Protein AF-A0A0H4C4Z4-F1 (afdb_monomer_lite)

Secondary structure (DSSP, 8-state):
---EEEEETTEEEEEPPTTTTTT-S--------------TT-EEEEEESSSSSEEEEESS-SS--EETTEE-S---PBPTTS-BHHHHHHTTPPPSSHHHHHHHHHHHHHHHHHTTSS-HHHHHHHHHHHHHS----

Radius of gyration: 18.74 Å; chains: 1; bounding box: 52×28×43 Å

Foldseek 3Di:
DQWDWDDDPPDTDIDDPPCPCPPPPDDDDDDDDDDPDPDAFPWDDWDDDDDPGIDTDGPHHQAAQADQNFHLNAGFFADPVRQTLNNQLCVPDDDPDLVSSLVSLLVSLVVCVVVVRAPPVSSVSNSVNSVVHDDDD

pLDDT: mean 86.8, std 9.69, range [55.19, 98.44]

Structure (mmCIF, N/CA/C/O backbone):
data_AF-A0A0H4C4Z4-F1
#
_entry.id   AF-A0A0H4C4Z4-F1
#
loop_
_atom_site.group_PDB
_atom_site.id
_atom_site.type_symbol
_atom_site.label_atom_id
_atom_site.label_alt_id
_atom_site.label_comp_id
_atom_site.label_asym_id
_atom_site.label_entity_id
_atom_site.label_seq_id
_atom_site.pdbx_PDB_ins_code
_atom_site.Cartn_x
_atom_site.Cartn_y
_atom_site.Cartn_z
_atom_site.occupancy
_atom_site.B_iso_or_equiv
_atom_site.auth_seq_id
_atom_site.auth_comp_id
_atom_site.auth_asym_id
_atom_site.auth_atom_id
_atom_site.pdbx_PDB_model_num
ATOM 1 N N . MET A 1 1 ? 34.666 -3.528 -13.581 1.00 55.19 1 MET A N 1
ATOM 2 C CA . MET A 1 1 ? 34.720 -3.825 -12.131 1.00 55.19 1 MET A CA 1
ATOM 3 C C . MET A 1 1 ? 33.514 -4.687 -11.780 1.00 55.19 1 MET A C 1
ATOM 5 O O . MET A 1 1 ? 32.497 -4.479 -12.428 1.00 55.19 1 MET A O 1
ATOM 9 N N . PRO A 1 2 ? 33.605 -5.676 -10.876 1.00 77.00 2 PRO A N 1
ATOM 10 C CA . PRO A 1 2 ? 32.446 -6.457 -10.431 1.00 77.00 2 PRO A CA 1
ATOM 11 C C . PRO A 1 2 ? 31.533 -5.628 -9.512 1.00 77.00 2 PRO A C 1
ATOM 13 O O . PRO A 1 2 ? 31.968 -4.615 -8.968 1.00 77.00 2 PRO A O 1
ATOM 16 N N . ALA A 1 3 ? 30.281 -6.058 -9.340 1.00 77.06 3 ALA A N 1
ATOM 17 C CA . ALA A 1 3 ? 29.384 -5.485 -8.337 1.00 77.06 3 ALA A CA 1
ATOM 18 C C . ALA A 1 3 ? 29.963 -5.681 -6.926 1.00 77.06 3 ALA A C 1
ATOM 20 O O . ALA A 1 3 ? 30.555 -6.727 -6.641 1.00 77.06 3 ALA A O 1
ATOM 21 N N . GLN A 1 4 ? 29.798 -4.685 -6.054 1.00 82.94 4 GLN A N 1
ATOM 22 C CA . GLN A 1 4 ? 30.400 -4.683 -4.721 1.00 82.94 4 GLN A CA 1
ATOM 23 C C . GLN A 1 4 ? 29.346 -4.432 -3.643 1.00 82.94 4 GLN A C 1
ATOM 25 O O . GLN A 1 4 ? 28.514 -3.538 -3.767 1.00 82.94 4 GLN A O 1
ATOM 30 N N . ALA A 1 5 ? 29.380 -5.246 -2.587 1.00 84.38 5 ALA A N 1
ATOM 31 C CA . ALA A 1 5 ? 28.505 -5.096 -1.433 1.00 84.38 5 ALA A CA 1
ATOM 32 C C . ALA A 1 5 ? 29.075 -4.069 -0.447 1.00 84.38 5 ALA A C 1
ATOM 34 O O . ALA A 1 5 ? 30.269 -4.090 -0.136 1.00 84.38 5 ALA A O 1
ATOM 35 N N . TYR A 1 6 ? 28.202 -3.215 0.078 1.00 81.25 6 TYR A N 1
ATOM 36 C CA . TYR A 1 6 ? 28.529 -2.168 1.037 1.00 81.25 6 TYR A CA 1
ATOM 37 C C . TYR A 1 6 ? 27.578 -2.198 2.231 1.00 81.25 6 TYR A C 1
ATOM 39 O O . TYR A 1 6 ? 26.394 -2.522 2.117 1.00 81.25 6 TYR A O 1
ATOM 47 N N . VAL A 1 7 ? 28.113 -1.802 3.387 1.00 82.75 7 VAL A N 1
ATOM 48 C CA . VAL A 1 7 ? 27.347 -1.520 4.603 1.00 82.75 7 VAL A CA 1
ATOM 49 C C . VAL A 1 7 ? 27.588 -0.059 4.969 1.00 82.75 7 VAL A C 1
ATOM 51 O O . VAL A 1 7 ? 28.730 0.344 5.194 1.00 82.75 7 VAL A O 1
ATOM 54 N N . ARG A 1 8 ? 26.527 0.752 5.014 1.00 74.19 8 ARG A N 1
ATOM 55 C CA . ARG A 1 8 ? 26.570 2.155 5.453 1.00 74.19 8 ARG A CA 1
ATOM 56 C C . ARG A 1 8 ? 25.537 2.356 6.556 1.00 74.19 8 ARG A C 1
ATOM 58 O O . ARG A 1 8 ? 24.348 2.494 6.280 1.00 74.19 8 ARG A O 1
ATOM 65 N N . GLY A 1 9 ? 25.998 2.395 7.804 1.00 75.88 9 GLY A N 1
ATOM 66 C CA . GLY A 1 9 ? 25.100 2.440 8.960 1.00 75.88 9 GLY A CA 1
ATOM 67 C C . GLY A 1 9 ? 24.214 1.193 9.006 1.00 75.88 9 GLY A C 1
ATOM 68 O O . GLY A 1 9 ? 24.723 0.080 8.916 1.00 75.88 9 GLY A O 1
ATOM 69 N N . SER A 1 10 ? 22.898 1.384 9.108 1.00 70.31 10 SER A N 1
ATOM 70 C CA . SER A 1 10 ? 21.890 0.313 9.070 1.00 70.31 10 SER A CA 1
ATOM 71 C C . SER A 1 10 ? 21.513 -0.149 7.654 1.00 70.31 10 SER A C 1
ATOM 73 O O . SER A 1 10 ? 20.701 -1.060 7.512 1.00 70.31 10 SER A O 1
ATOM 75 N N . CYS A 1 11 ? 22.087 0.446 6.602 1.00 69.94 11 CYS A N 1
ATOM 76 C CA . CYS A 1 11 ? 21.790 0.090 5.216 1.00 69.94 11 CYS A CA 1
ATOM 77 C C . CYS A 1 11 ? 22.824 -0.895 4.660 1.00 69.94 11 CYS A C 1
ATOM 79 O O . CYS A 1 11 ? 24.029 -0.632 4.712 1.00 69.94 11 CYS A O 1
ATOM 81 N N . GLN A 1 12 ? 22.349 -1.983 4.052 1.00 79.81 12 GLN A N 1
ATOM 82 C CA . GLN A 1 12 ? 23.152 -2.880 3.219 1.00 79.81 12 GLN A CA 1
ATOM 83 C C . GLN A 1 12 ? 22.689 -2.766 1.768 1.00 79.81 12 GLN A C 1
ATOM 85 O O . GLN A 1 12 ? 21.491 -2.811 1.498 1.00 79.81 12 GLN A O 1
ATOM 90 N N . TYR A 1 13 ? 23.626 -2.601 0.840 1.00 81.00 13 TYR A N 1
ATOM 91 C CA . TYR A 1 13 ? 23.328 -2.477 -0.586 1.00 81.00 13 TYR A CA 1
ATOM 92 C C . TYR A 1 13 ? 24.460 -3.059 -1.428 1.00 81.00 13 TYR A C 1
ATOM 94 O O . TYR A 1 13 ? 25.569 -3.293 -0.945 1.00 81.00 13 TYR A O 1
ATOM 102 N N . VAL A 1 14 ? 24.160 -3.319 -2.696 1.00 85.06 14 VAL A N 1
ATOM 103 C CA . VAL A 1 14 ? 25.145 -3.714 -3.699 1.00 85.06 14 VAL A CA 1
ATOM 104 C C . VAL A 1 14 ? 25.160 -2.631 -4.759 1.00 85.06 14 VAL A C 1
ATOM 106 O O . VAL A 1 14 ? 24.134 -2.396 -5.396 1.00 85.06 14 VAL A O 1
ATOM 109 N N . ASP A 1 15 ? 26.315 -2.003 -4.963 1.00 85.69 15 ASP A N 1
ATOM 110 C CA . ASP A 1 15 ? 26.474 -1.073 -6.072 1.00 85.69 15 ASP A CA 1
ATOM 111 C C . ASP A 1 15 ? 26.782 -1.842 -7.348 1.00 85.69 15 ASP A C 1
ATOM 113 O O . ASP A 1 15 ? 27.650 -2.725 -7.407 1.00 85.69 15 ASP A O 1
ATOM 117 N N . LEU A 1 16 ? 26.066 -1.458 -8.396 1.00 82.50 16 LEU A N 1
ATOM 118 C CA . LEU A 1 16 ? 26.402 -1.845 -9.748 1.00 82.50 16 LEU A CA 1
ATOM 119 C C . LEU A 1 16 ? 27.545 -0.950 -10.250 1.00 82.50 16 LEU A C 1
ATOM 121 O O . LEU A 1 16 ? 27.572 0.244 -9.946 1.00 82.50 16 LEU A O 1
ATOM 125 N N . PRO A 1 17 ? 28.482 -1.488 -11.045 1.00 84.88 17 PRO A N 1
ATOM 126 C CA . PRO A 1 17 ? 29.529 -0.685 -11.664 1.00 84.88 17 PRO A CA 1
ATOM 127 C C . PRO A 1 17 ? 28.960 0.519 -12.428 1.00 84.88 17 PRO A C 1
ATOM 129 O O . PRO A 1 17 ? 27.926 0.416 -13.096 1.00 84.88 17 PRO A O 1
ATOM 132 N N . GLY A 1 18 ? 29.659 1.654 -12.389 1.00 81.62 18 GLY A N 1
ATOM 133 C CA . GLY A 1 18 ? 29.288 2.821 -13.191 1.00 81.62 18 GLY A CA 1
ATOM 134 C C . GLY A 1 18 ? 29.146 2.454 -14.674 1.00 81.62 18 GLY A C 1
ATOM 135 O O . GLY A 1 18 ? 29.983 1.736 -15.219 1.00 81.62 18 GLY A O 1
ATOM 136 N N . GLY A 1 19 ? 28.062 2.907 -15.308 1.00 80.81 19 GLY A N 1
ATOM 137 C CA . GLY A 1 19 ? 27.762 2.583 -16.706 1.00 80.81 19 GLY A CA 1
ATOM 138 C C . GLY A 1 19 ? 27.120 1.210 -16.938 1.00 80.81 19 GLY A C 1
ATOM 139 O O . GLY A 1 19 ? 26.919 0.854 -18.091 1.00 80.81 19 GLY A O 1
ATOM 140 N N . THR A 1 20 ? 26.738 0.462 -15.891 1.00 84.25 20 THR A N 1
ATOM 141 C CA . THR A 1 20 ? 26.037 -0.838 -16.039 1.00 84.25 20 THR A CA 1
ATOM 142 C C . THR A 1 20 ? 24.793 -0.748 -16.929 1.00 84.25 20 THR A C 1
ATOM 144 O O . THR A 1 20 ? 24.503 -1.683 -17.668 1.00 84.25 20 THR A O 1
ATOM 147 N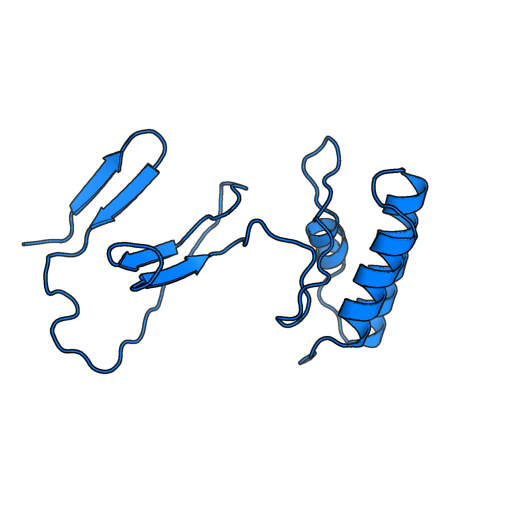 N . LEU A 1 21 ? 24.076 0.379 -16.884 1.00 79.12 21 LEU A N 1
ATOM 148 C CA . LEU A 1 21 ? 22.915 0.633 -17.744 1.00 79.12 21 LEU A CA 1
ATOM 149 C C . LEU A 1 21 ? 23.265 1.385 -19.046 1.00 79.12 21 LEU A C 1
ATOM 151 O O . LEU A 1 21 ? 22.447 1.400 -19.957 1.00 79.12 21 LEU A O 1
ATOM 155 N N . GLY A 1 22 ? 24.468 1.964 -19.163 1.00 81.50 22 GLY A N 1
ATOM 156 C CA . GLY A 1 22 ? 24.936 2.693 -20.352 1.00 81.50 22 GLY A CA 1
ATOM 157 C C . GLY A 1 22 ? 23.919 3.702 -20.903 1.00 81.50 22 GLY A C 1
ATOM 158 O O . GLY A 1 22 ? 23.275 4.416 -20.137 1.00 81.50 22 GLY A O 1
ATOM 159 N N . ASP A 1 23 ? 23.751 3.699 -22.228 1.00 84.56 23 ASP A N 1
ATOM 160 C CA . ASP A 1 23 ? 22.745 4.484 -22.963 1.00 84.56 23 ASP A CA 1
ATOM 161 C C . ASP A 1 23 ? 21.447 3.687 -23.217 1.00 84.56 23 ASP A C 1
ATOM 163 O O . ASP A 1 23 ? 20.723 3.941 -24.184 1.00 84.56 23 ASP A O 1
ATOM 167 N N . ALA A 1 24 ? 21.159 2.663 -22.401 1.00 86.75 24 ALA A N 1
ATOM 168 C CA . ALA A 1 24 ? 19.995 1.811 -22.610 1.00 86.75 24 ALA A CA 1
ATOM 169 C C . ALA A 1 24 ? 18.698 2.631 -22.545 1.00 86.75 24 ALA A C 1
ATOM 171 O O . ALA A 1 24 ? 18.361 3.235 -21.528 1.00 86.75 24 ALA A O 1
ATOM 172 N N . THR A 1 25 ? 17.930 2.602 -23.633 1.00 88.50 25 THR A N 1
ATOM 173 C CA . THR A 1 25 ? 16.631 3.284 -23.733 1.00 88.50 25 THR A CA 1
ATOM 174 C C . THR A 1 25 ? 15.488 2.483 -23.105 1.00 88.50 25 THR A C 1
ATOM 176 O O . THR A 1 25 ? 14.397 3.015 -22.911 1.00 88.50 25 THR A O 1
ATOM 179 N N . ALA A 1 26 ? 15.729 1.212 -22.767 1.00 88.31 26 ALA A N 1
ATOM 180 C CA . ALA A 1 26 ? 14.799 0.335 -22.069 1.00 88.31 26 ALA A CA 1
ATOM 181 C C . ALA A 1 26 ? 15.557 -0.668 -21.185 1.00 88.31 26 ALA A C 1
ATOM 183 O O . ALA A 1 26 ? 16.641 -1.130 -21.542 1.00 88.31 26 ALA A O 1
ATOM 184 N N . VAL A 1 27 ? 14.962 -1.042 -20.050 1.00 86.06 27 VAL A N 1
ATOM 185 C CA . VAL A 1 27 ? 15.524 -2.017 -19.104 1.00 86.06 27 VAL A CA 1
ATOM 186 C C . VAL A 1 27 ? 14.430 -2.951 -18.587 1.00 86.06 27 VAL A C 1
ATOM 188 O O . VAL A 1 27 ? 13.290 -2.536 -18.392 1.00 86.06 27 VAL A O 1
ATOM 191 N N . THR A 1 28 ? 14.776 -4.220 -18.355 1.00 88.44 28 THR A N 1
ATOM 192 C CA . THR A 1 28 ? 13.947 -5.170 -17.595 1.00 88.44 28 THR A CA 1
ATOM 193 C C . THR A 1 28 ? 14.673 -5.539 -16.308 1.00 88.44 28 THR A C 1
ATOM 195 O O . THR A 1 28 ? 15.846 -5.903 -16.341 1.00 88.44 28 THR A O 1
ATOM 198 N N . LEU A 1 29 ? 13.971 -5.454 -15.178 1.00 83.44 29 LEU A N 1
ATOM 199 C CA . LEU A 1 29 ? 14.485 -5.800 -13.853 1.00 83.44 29 LEU A CA 1
ATOM 200 C C . LEU A 1 29 ? 13.704 -6.994 -13.300 1.00 83.44 29 LEU A C 1
ATOM 202 O O . LEU A 1 29 ? 12.475 -7.007 -13.342 1.00 83.44 29 LEU A O 1
ATOM 206 N N . SER A 1 30 ? 14.408 -7.976 -12.740 1.00 86.44 30 SER A N 1
ATOM 207 C CA . SER A 1 30 ? 13.794 -9.112 -12.050 1.00 86.44 30 SER A CA 1
ATOM 208 C C . SER A 1 30 ? 14.546 -9.415 -10.761 1.00 86.44 30 SER A C 1
ATOM 210 O O . SER A 1 30 ? 15.755 -9.639 -10.794 1.00 86.44 30 SER A O 1
ATOM 212 N N . ALA A 1 31 ? 13.837 -9.465 -9.638 1.00 82.94 31 ALA A N 1
ATOM 213 C CA . ALA A 1 31 ? 14.404 -9.800 -8.339 1.00 82.94 31 ALA A CA 1
ATOM 214 C C . ALA A 1 31 ? 13.442 -10.705 -7.565 1.00 82.94 31 ALA A C 1
ATOM 216 O O . ALA A 1 31 ? 12.224 -10.588 -7.694 1.00 82.94 31 ALA A O 1
ATOM 217 N N . ARG A 1 32 ? 13.991 -11.594 -6.735 1.00 85.69 32 ARG A N 1
ATOM 218 C CA . ARG A 1 32 ? 13.229 -12.269 -5.680 1.00 85.69 32 ARG A CA 1
ATOM 219 C C . ARG A 1 32 ? 13.528 -11.555 -4.373 1.00 85.69 32 ARG A C 1
ATOM 221 O O . ARG A 1 32 ? 14.689 -11.456 -3.991 1.00 85.69 32 ARG A O 1
ATOM 228 N N . VAL A 1 33 ? 12.490 -11.060 -3.713 1.00 80.56 33 VAL A N 1
ATOM 229 C CA . VAL A 1 33 ? 12.614 -10.266 -2.488 1.00 80.56 33 VAL A CA 1
ATOM 230 C C . VAL A 1 33 ? 11.887 -10.994 -1.372 1.00 80.56 33 VAL A C 1
ATOM 232 O O . VAL A 1 33 ? 10.725 -11.363 -1.534 1.00 80.56 33 VAL A O 1
ATOM 235 N N . LYS A 1 34 ? 12.565 -11.184 -0.242 1.00 81.75 34 LYS A N 1
ATOM 236 C CA . LYS A 1 34 ? 11.956 -11.614 1.016 1.00 81.75 34 LYS A CA 1
ATOM 237 C C . LYS A 1 34 ? 12.056 -10.443 1.999 1.00 81.75 34 LYS A C 1
ATOM 239 O O . LYS A 1 34 ? 13.135 -10.220 2.537 1.00 81.75 34 LYS A O 1
ATOM 244 N N . PRO A 1 35 ? 10.989 -9.655 2.190 1.00 73.12 35 PRO A N 1
ATOM 245 C CA . PRO A 1 35 ? 11.004 -8.569 3.162 1.00 73.12 35 PRO A CA 1
ATOM 246 C C . PRO A 1 35 ? 11.093 -9.147 4.579 1.00 73.12 35 PRO A C 1
ATOM 248 O O . PRO A 1 35 ? 10.271 -9.982 4.949 1.00 73.12 35 PRO A O 1
ATOM 251 N N . GLU A 1 36 ? 12.085 -8.718 5.357 1.00 74.56 36 GLU A N 1
ATOM 252 C CA . GLU A 1 36 ? 12.250 -9.115 6.770 1.00 74.56 36 GLU A CA 1
ATOM 253 C C . GLU A 1 36 ? 12.187 -7.917 7.732 1.00 74.56 36 GLU A C 1
ATOM 255 O O . GLU A 1 36 ? 12.176 -8.101 8.943 1.00 74.56 36 GLU A O 1
ATOM 260 N N . HIS A 1 37 ? 12.109 -6.696 7.197 1.00 68.00 37 HIS A N 1
ATOM 261 C CA . HIS A 1 37 ? 12.064 -5.447 7.951 1.00 68.00 37 HIS A CA 1
ATOM 262 C C . HIS A 1 37 ? 10.834 -4.630 7.524 1.00 68.00 37 HIS A C 1
ATOM 264 O O . HIS A 1 37 ? 10.510 -4.576 6.335 1.00 68.00 37 HIS A O 1
ATOM 270 N N . ASP A 1 38 ? 10.156 -3.995 8.477 1.00 62.97 38 ASP A N 1
ATOM 271 C CA . ASP A 1 38 ? 8.885 -3.268 8.313 1.00 62.97 38 ASP A CA 1
ATOM 272 C C . ASP A 1 38 ? 9.059 -1.768 8.008 1.00 62.97 38 ASP A C 1
ATOM 274 O O . ASP A 1 38 ? 8.090 -1.012 7.973 1.00 62.97 38 ASP A O 1
ATOM 278 N N . ALA A 1 39 ? 10.293 -1.337 7.729 1.00 67.69 39 ALA A N 1
ATOM 279 C CA . ALA A 1 39 ? 10.602 0.061 7.444 1.00 67.69 39 ALA A CA 1
ATOM 280 C C . ALA A 1 39 ? 9.743 0.651 6.317 1.00 67.69 39 ALA A C 1
ATOM 282 O O . ALA A 1 39 ? 9.688 0.162 5.182 1.00 67.69 39 ALA A O 1
ATOM 283 N N . ASN A 1 40 ? 9.202 1.820 6.630 1.00 64.62 40 ASN A N 1
ATOM 284 C CA . ASN A 1 40 ? 8.737 2.809 5.677 1.00 64.62 40 ASN A CA 1
ATOM 285 C C . ASN A 1 40 ? 9.857 3.126 4.662 1.00 64.62 40 ASN A C 1
ATOM 287 O O . ASN A 1 40 ? 10.956 3.497 5.067 1.00 64.62 40 ASN A O 1
ATOM 291 N N . TRP A 1 41 ? 9.578 2.998 3.355 1.00 70.50 41 TRP A N 1
ATOM 292 C CA . TRP A 1 41 ? 10.536 3.203 2.247 1.00 70.50 41 TRP A CA 1
ATOM 293 C C . TRP A 1 41 ? 11.633 2.139 2.065 1.00 70.50 41 TRP A C 1
ATOM 295 O O . TRP A 1 41 ? 12.746 2.458 1.642 1.00 70.50 41 TRP A O 1
ATOM 305 N N . ALA A 1 42 ? 11.330 0.859 2.286 1.00 74.62 42 ALA A N 1
ATOM 306 C CA . ALA A 1 42 ? 12.213 -0.226 1.852 1.00 74.62 42 ALA A CA 1
ATOM 307 C C . ALA A 1 42 ? 12.253 -0.326 0.310 1.00 74.62 42 ALA A C 1
ATOM 309 O 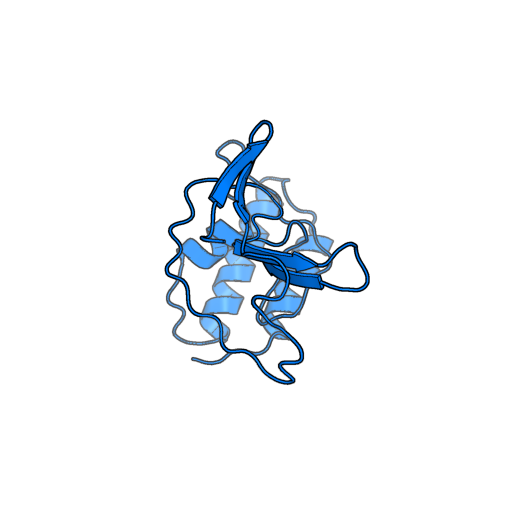O . ALA A 1 42 ? 11.371 -0.927 -0.316 1.00 74.62 42 ALA A O 1
ATOM 310 N N . ARG A 1 43 ? 13.261 0.298 -0.309 1.00 80.00 43 ARG A N 1
ATOM 311 C CA . ARG A 1 43 ? 13.509 0.251 -1.759 1.00 80.00 43 ARG A CA 1
ATOM 312 C C . ARG A 1 43 ? 14.376 -0.956 -2.111 1.00 80.00 43 ARG A C 1
ATOM 314 O O . ARG A 1 43 ? 15.331 -1.248 -1.401 1.00 80.00 43 ARG A O 1
ATOM 321 N N . VAL A 1 44 ? 14.021 -1.664 -3.184 1.00 80.94 44 VAL A N 1
ATOM 322 C CA . VAL A 1 44 ? 14.712 -2.890 -3.622 1.00 80.94 44 VAL A CA 1
ATOM 323 C C . VAL A 1 44 ? 15.758 -2.554 -4.691 1.00 80.94 44 VAL A C 1
ATOM 325 O O . VAL A 1 44 ? 16.936 -2.523 -4.354 1.00 80.94 44 VAL A O 1
ATOM 328 N N . PRO A 1 45 ? 15.406 -2.247 -5.953 1.00 84.81 45 PRO A N 1
ATOM 329 C CA . PRO A 1 45 ? 16.253 -1.399 -6.766 1.00 84.81 45 PRO A CA 1
ATOM 330 C C . PRO A 1 45 ? 16.066 0.054 -6.311 1.00 84.81 45 PRO A C 1
ATOM 332 O O . PRO A 1 45 ? 14.934 0.515 -6.144 1.00 84.81 45 PRO A O 1
ATOM 335 N N . ASP A 1 46 ? 17.175 0.763 -6.133 1.00 81.88 46 ASP A N 1
ATOM 336 C CA . ASP A 1 46 ? 17.244 2.222 -6.050 1.00 81.88 46 ASP A CA 1
ATOM 337 C C . ASP A 1 46 ? 18.445 2.648 -6.902 1.00 81.88 46 ASP A C 1
ATOM 339 O O . ASP A 1 46 ? 19.568 2.185 -6.699 1.00 81.88 46 ASP A O 1
ATOM 343 N N . SER A 1 47 ? 18.206 3.420 -7.953 1.00 81.06 47 SER A N 1
ATOM 344 C CA . SER A 1 47 ? 19.241 3.888 -8.873 1.00 81.06 47 SER A CA 1
ATOM 345 C C . SER A 1 47 ? 18.935 5.313 -9.281 1.00 81.06 47 SER A C 1
ATOM 347 O O . SER A 1 47 ? 17.821 5.603 -9.706 1.00 81.06 47 SER A O 1
ATOM 349 N N . GLY A 1 48 ? 19.917 6.200 -9.177 1.00 78.44 48 GLY A N 1
ATOM 350 C CA . GLY A 1 48 ? 19.731 7.623 -9.431 1.00 78.44 48 GLY A CA 1
ATOM 351 C C . GLY A 1 48 ? 20.544 8.479 -8.473 1.00 78.44 48 GLY A C 1
ATOM 352 O O . GLY A 1 48 ? 21.247 7.961 -7.608 1.00 78.44 48 GLY A O 1
ATOM 353 N N . ASP A 1 49 ? 20.450 9.795 -8.634 1.00 78.56 49 ASP A N 1
ATOM 354 C CA . ASP A 1 49 ? 21.246 10.761 -7.867 1.00 78.56 49 ASP A CA 1
ATOM 355 C C . ASP A 1 49 ? 20.416 11.887 -7.233 1.00 78.56 49 ASP A C 1
ATOM 357 O O . ASP A 1 49 ? 20.920 12.969 -6.934 1.00 78.56 49 ASP A O 1
ATOM 361 N N . GLY A 1 50 ? 19.135 11.626 -6.971 1.00 77.75 50 GLY A N 1
ATOM 362 C CA . GLY A 1 50 ? 18.267 12.566 -6.273 1.00 77.75 50 GLY A CA 1
ATOM 363 C C . GLY A 1 50 ? 16.787 12.242 -6.424 1.00 77.75 50 GLY A C 1
ATOM 364 O O . GLY A 1 50 ? 16.395 11.119 -6.725 1.00 77.75 50 GLY A O 1
ATOM 365 N N . THR A 1 51 ? 15.945 13.255 -6.226 1.00 80.69 51 THR A N 1
ATOM 366 C CA . THR A 1 51 ? 14.476 13.135 -6.256 1.00 80.69 51 THR A CA 1
ATOM 367 C C . THR A 1 51 ? 13.859 13.421 -7.623 1.00 80.69 51 THR A C 1
ATOM 369 O O . THR A 1 51 ? 12.642 13.371 -7.762 1.00 80.69 51 THR A O 1
ATOM 372 N N . THR A 1 52 ? 14.665 13.739 -8.635 1.00 82.44 52 THR A N 1
ATOM 373 C CA . THR A 1 52 ? 14.187 14.068 -9.992 1.00 82.44 52 THR A CA 1
ATOM 374 C C . THR A 1 52 ? 14.685 13.097 -11.055 1.00 82.44 52 THR A C 1
ATOM 376 O O . THR A 1 52 ? 14.135 13.052 -12.151 1.00 82.44 52 THR A O 1
ATOM 379 N N . ARG A 1 53 ? 15.713 12.304 -10.738 1.00 82.62 53 ARG A N 1
ATOM 380 C CA . ARG A 1 53 ? 16.305 11.297 -11.619 1.00 82.62 53 ARG A CA 1
ATOM 381 C C . ARG A 1 53 ? 16.558 10.042 -10.807 1.00 82.62 53 ARG A C 1
ATOM 383 O O . ARG A 1 53 ? 17.619 9.887 -10.207 1.00 82.62 53 ARG A O 1
ATOM 390 N N . TYR A 1 54 ? 15.544 9.192 -10.749 1.00 83.31 54 TYR A N 1
ATOM 391 C CA . TYR A 1 54 ? 15.612 7.934 -10.029 1.00 83.31 54 TYR A CA 1
ATOM 392 C C . TYR A 1 54 ? 14.774 6.856 -10.712 1.00 83.31 54 TYR A C 1
ATOM 394 O O . TYR A 1 54 ? 13.776 7.135 -11.375 1.00 83.31 54 TYR A O 1
ATOM 402 N N . LEU A 1 55 ? 15.163 5.614 -10.469 1.00 83.56 55 LEU A N 1
ATOM 403 C CA . LEU A 1 55 ? 14.377 4.416 -10.676 1.00 83.56 55 LEU A CA 1
ATOM 404 C C . LEU A 1 55 ? 14.406 3.646 -9.359 1.00 83.56 55 LEU A C 1
ATOM 406 O O . LEU A 1 55 ? 15.464 3.176 -8.946 1.00 83.56 55 LEU A O 1
ATOM 410 N N . HIS A 1 56 ? 13.255 3.514 -8.702 1.00 84.75 56 HIS A N 1
ATOM 411 C CA . HIS A 1 56 ? 13.149 2.659 -7.528 1.00 84.75 56 HIS A CA 1
ATOM 412 C C . HIS A 1 56 ? 11.836 1.886 -7.490 1.00 84.75 56 HIS A C 1
ATOM 414 O O . HIS A 1 56 ? 10.818 2.328 -8.020 1.00 84.75 56 HIS A O 1
ATOM 420 N N . LEU A 1 57 ? 11.865 0.740 -6.814 1.00 81.69 57 LEU A N 1
ATOM 421 C CA . LEU A 1 57 ? 10.671 0.001 -6.411 1.00 81.69 57 LEU A CA 1
ATOM 422 C C . LEU A 1 57 ? 10.675 -0.091 -4.889 1.00 81.69 57 LEU A C 1
ATOM 424 O O . LEU A 1 57 ? 11.576 -0.695 -4.308 1.00 81.69 57 LEU A O 1
ATOM 428 N N . ALA A 1 58 ? 9.671 0.506 -4.254 1.00 78.38 58 ALA A N 1
ATOM 429 C CA . ALA A 1 58 ? 9.459 0.393 -2.819 1.00 78.38 58 ALA A CA 1
ATOM 430 C C . ALA A 1 58 ? 8.471 -0.742 -2.530 1.00 78.38 58 ALA A C 1
ATOM 432 O O . ALA A 1 58 ? 7.383 -0.774 -3.101 1.00 78.38 58 ALA A O 1
ATOM 433 N N . VAL A 1 59 ? 8.841 -1.661 -1.633 1.00 73.00 59 VAL A N 1
ATOM 434 C CA . VAL A 1 59 ? 7.936 -2.734 -1.172 1.00 73.00 59 VAL A CA 1
ATOM 435 C C . VAL A 1 59 ? 6.827 -2.163 -0.289 1.00 73.00 59 VAL A C 1
ATOM 437 O O . VAL A 1 59 ? 5.710 -2.672 -0.282 1.00 73.00 59 VAL A O 1
ATOM 440 N N . ARG A 1 60 ? 7.137 -1.086 0.438 1.00 68.25 60 ARG A N 1
ATOM 441 C CA . ARG A 1 60 ? 6.195 -0.303 1.239 1.00 68.25 60 ARG A CA 1
ATOM 442 C C . ARG A 1 60 ? 6.420 1.178 0.945 1.00 68.25 60 ARG A C 1
ATOM 444 O O . ARG A 1 60 ? 7.550 1.663 1.057 1.00 68.25 60 ARG A O 1
ATOM 451 N N . ASN A 1 61 ? 5.365 1.897 0.566 1.00 66.75 61 ASN A N 1
ATOM 452 C CA . ASN A 1 61 ? 5.375 3.355 0.581 1.00 66.75 61 ASN A CA 1
ATOM 453 C C . ASN A 1 61 ? 5.033 3.813 2.009 1.00 66.75 61 ASN A C 1
ATOM 455 O O . ASN A 1 61 ? 4.180 3.234 2.665 1.00 66.75 61 ASN A O 1
ATOM 459 N N . ALA A 1 62 ? 5.697 4.844 2.525 1.00 61.53 62 ALA A N 1
ATOM 460 C CA . ALA A 1 62 ? 5.412 5.334 3.881 1.00 61.53 62 ALA A CA 1
ATOM 461 C C . ALA A 1 62 ? 4.128 6.166 3.984 1.00 61.53 62 ALA A C 1
ATOM 463 O O . ALA A 1 62 ? 3.979 6.957 4.912 1.00 61.53 62 ALA A O 1
ATOM 464 N N . ALA A 1 63 ? 3.258 6.094 2.981 1.00 69.00 63 ALA A N 1
ATOM 465 C CA . ALA A 1 63 ? 2.187 7.051 2.809 1.00 69.00 63 ALA A CA 1
ATOM 466 C C . ALA A 1 63 ? 0.886 6.335 2.458 1.00 69.00 63 ALA A C 1
ATOM 468 O O . ALA A 1 63 ? 0.669 5.914 1.323 1.00 69.00 63 ALA A O 1
ATOM 469 N N . GLY A 1 64 ? 0.052 6.263 3.491 1.00 82.25 64 GLY A N 1
ATOM 470 C CA . GLY A 1 64 ? -1.392 6.157 3.428 1.00 82.25 64 GLY A CA 1
ATOM 471 C C . GLY A 1 64 ? -1.984 4.808 3.044 1.00 82.25 64 GLY A C 1
ATOM 472 O O . GLY A 1 64 ? -1.328 3.894 2.550 1.00 82.25 64 GLY A O 1
ATOM 473 N N . VAL A 1 65 ? -3.285 4.677 3.291 1.00 90.56 65 VAL A N 1
ATOM 474 C CA . VAL A 1 65 ? -4.038 3.476 2.926 1.00 90.56 65 VAL A CA 1
ATOM 475 C C . VAL A 1 65 ? -4.373 3.535 1.431 1.00 90.56 65 VAL A C 1
ATOM 477 O O . VAL A 1 65 ? -5.278 4.266 1.018 1.00 90.56 65 VAL A O 1
ATOM 480 N N . VAL A 1 66 ? -3.647 2.762 0.619 1.00 89.56 66 VAL A N 1
ATOM 481 C CA . VAL A 1 66 ? -3.774 2.728 -0.852 1.00 89.56 66 VAL A CA 1
ATOM 482 C C . VAL A 1 66 ? -4.515 1.473 -1.329 1.00 89.56 66 VAL A C 1
ATOM 484 O O . VAL A 1 66 ? -4.263 0.372 -0.852 1.00 89.56 66 VAL A O 1
ATOM 487 N N . PHE A 1 67 ? -5.384 1.592 -2.336 1.00 91.00 67 PHE A N 1
ATOM 488 C CA . PHE A 1 67 ? -5.994 0.439 -3.015 1.00 91.00 67 PHE A CA 1
ATOM 489 C C . PHE A 1 67 ? -5.881 0.587 -4.527 1.00 91.00 67 PHE A C 1
ATOM 491 O O . PHE A 1 67 ? -6.266 1.617 -5.071 1.00 91.00 67 PHE A O 1
ATOM 498 N N . GLY A 1 68 ? -5.382 -0.437 -5.229 1.00 86.69 68 GLY A N 1
ATOM 499 C CA . GLY A 1 68 ? -5.318 -0.433 -6.699 1.00 86.69 68 GLY A CA 1
ATOM 500 C C . GLY A 1 68 ? -4.621 0.803 -7.291 1.00 86.69 68 GLY A C 1
ATOM 501 O O . GLY A 1 68 ? -5.067 1.315 -8.315 1.00 86.69 68 GLY A O 1
ATOM 502 N N . GLY A 1 69 ? -3.591 1.321 -6.609 1.00 83.31 69 GLY A N 1
ATOM 503 C CA . GLY A 1 69 ? -2.865 2.544 -6.979 1.00 83.31 69 GLY A CA 1
ATOM 504 C C . GLY A 1 69 ? -3.541 3.866 -6.584 1.00 83.31 69 GLY A C 1
ATOM 505 O O . GLY A 1 69 ? -2.967 4.924 -6.818 1.00 83.31 69 GLY A O 1
ATOM 506 N N . LEU A 1 70 ? -4.735 3.834 -5.984 1.00 88.62 70 LEU A N 1
ATOM 507 C CA . LEU A 1 70 ? -5.447 5.018 -5.506 1.00 88.62 70 LEU A CA 1
ATOM 508 C C . LEU A 1 70 ? -5.207 5.226 -4.006 1.00 88.62 70 LEU A C 1
ATOM 510 O O . LEU A 1 70 ? -5.585 4.377 -3.197 1.00 88.62 70 LEU A O 1
ATOM 514 N N . ASP A 1 71 ? -4.614 6.363 -3.648 1.00 90.81 71 ASP A N 1
ATOM 515 C CA . ASP A 1 71 ? -4.387 6.778 -2.261 1.00 90.81 71 ASP A CA 1
ATOM 516 C C . ASP A 1 71 ? -5.665 7.370 -1.639 1.00 90.81 71 ASP A C 1
ATOM 518 O O . ASP A 1 71 ? -6.426 8.091 -2.291 1.00 90.81 71 ASP A O 1
ATOM 522 N N . SER A 1 72 ? -5.926 7.036 -0.376 1.00 92.88 72 SER A N 1
ATOM 523 C CA . SER A 1 72 ? -7.008 7.624 0.416 1.00 92.88 72 SER A CA 1
ATOM 524 C C . SER A 1 72 ? -6.669 8.988 1.011 1.00 92.88 72 SER A C 1
ATOM 526 O O . SER A 1 72 ? -7.595 9.705 1.390 1.00 92.88 72 SER A O 1
ATOM 528 N N . GLY A 1 73 ? -5.385 9.353 1.083 1.00 91.56 73 GLY A N 1
ATOM 529 C CA . GLY A 1 73 ? -4.899 10.534 1.799 1.00 91.56 73 GLY A CA 1
ATOM 530 C C . GLY A 1 73 ? -4.941 10.382 3.323 1.00 91.56 73 GLY A C 1
ATOM 531 O O . GLY A 1 73 ? -4.651 11.333 4.042 1.00 91.56 73 GLY A O 1
ATOM 532 N N . VAL A 1 74 ? -5.310 9.197 3.813 1.00 93.38 74 VAL A N 1
ATOM 533 C CA . VAL A 1 74 ? -5.401 8.858 5.232 1.00 93.38 74 VAL A CA 1
ATOM 534 C C . VAL A 1 74 ? -4.147 8.093 5.612 1.00 93.38 74 VAL A C 1
ATOM 536 O O . VAL A 1 74 ? -3.804 7.134 4.921 1.00 93.38 74 VAL A O 1
ATOM 539 N N . ALA A 1 75 ? -3.482 8.494 6.700 1.00 90.62 75 ALA A N 1
ATOM 540 C CA . ALA A 1 75 ? -2.364 7.741 7.270 1.00 90.62 75 ALA A CA 1
ATOM 541 C C . ALA A 1 75 ? -2.764 6.275 7.528 1.00 90.62 75 ALA A C 1
ATOM 543 O O . ALA A 1 75 ? -3.939 5.984 7.715 1.00 90.62 75 ALA A O 1
ATOM 544 N N . ASP A 1 76 ? -1.814 5.343 7.534 1.00 90.19 76 ASP A N 1
ATOM 545 C CA . ASP A 1 76 ? -2.103 3.934 7.830 1.00 90.19 76 ASP A CA 1
ATOM 546 C C . ASP A 1 76 ? -1.823 3.653 9.319 1.00 90.19 76 ASP A C 1
ATOM 548 O O . ASP A 1 76 ? -0.675 3.372 9.661 1.00 90.19 76 ASP A O 1
ATOM 552 N N . PRO A 1 77 ? -2.808 3.812 10.232 1.00 91.44 77 PRO A N 1
ATOM 553 C CA . PRO A 1 77 ? -2.565 3.684 11.664 1.00 91.44 77 PRO A CA 1
ATOM 554 C C . PRO A 1 77 ? -2.277 2.237 12.063 1.00 91.44 77 PRO A C 1
ATOM 556 O O . PRO A 1 77 ? -3.004 1.307 11.687 1.00 91.44 77 PRO A O 1
ATOM 559 N N . ASP A 1 78 ? -1.269 2.068 12.909 1.00 90.31 78 ASP A N 1
ATOM 560 C CA . ASP A 1 78 ? -0.902 0.796 13.509 1.00 90.31 78 ASP A CA 1
ATOM 561 C C . ASP A 1 78 ? -1.570 0.548 14.870 1.00 90.31 78 ASP A C 1
ATOM 563 O O . ASP A 1 78 ? -2.101 1.426 15.561 1.00 90.31 78 ASP A O 1
ATOM 567 N N . ARG A 1 79 ? -1.602 -0.727 15.238 1.00 88.75 79 ARG A N 1
ATOM 568 C CA . ARG A 1 79 ? -1.851 -1.178 16.604 1.00 88.75 79 ARG A CA 1
ATOM 569 C C . ARG A 1 79 ? -0.530 -1.221 17.379 1.00 88.75 79 ARG A C 1
ATOM 571 O O . ARG A 1 79 ? 0.521 -1.332 16.768 1.00 88.75 79 ARG A O 1
ATOM 578 N N . PRO A 1 80 ? -0.576 -1.304 18.724 1.00 88.44 80 PRO A N 1
ATOM 579 C CA . PRO A 1 80 ? 0.628 -1.475 19.543 1.00 88.44 80 PRO A CA 1
ATOM 580 C C . PRO A 1 80 ? 1.491 -2.700 19.193 1.00 88.44 80 PRO A C 1
ATOM 582 O O . PRO A 1 80 ? 2.648 -2.753 19.591 1.00 88.44 80 PRO A O 1
ATOM 585 N N . ASP A 1 81 ? 0.929 -3.692 18.494 1.00 86.06 81 ASP A N 1
ATOM 586 C CA . ASP A 1 81 ? 1.644 -4.875 17.997 1.00 86.06 81 ASP A CA 1
ATOM 587 C C . ASP A 1 81 ? 2.298 -4.669 16.613 1.00 86.06 81 ASP A C 1
ATOM 589 O O . ASP A 1 81 ? 2.861 -5.611 16.062 1.00 86.06 81 ASP A O 1
ATOM 593 N N . GLY A 1 82 ? 2.217 -3.460 16.049 1.00 84.75 82 GLY A N 1
ATOM 594 C CA . GLY A 1 82 ? 2.742 -3.098 14.732 1.00 84.75 82 GLY A CA 1
ATOM 595 C C . GLY A 1 82 ? 1.805 -3.397 13.557 1.00 84.75 82 GLY A C 1
ATOM 596 O O . GLY A 1 82 ? 2.110 -3.019 12.431 1.00 84.75 82 GLY A O 1
ATOM 597 N N . THR A 1 83 ? 0.650 -4.038 13.773 1.00 90.00 83 THR A N 1
ATOM 598 C CA . THR A 1 83 ? -0.289 -4.349 12.681 1.00 90.00 83 THR A CA 1
ATOM 599 C C . THR A 1 83 ? -0.966 -3.079 12.172 1.00 90.00 83 THR A C 1
ATOM 601 O O . THR A 1 83 ? -1.744 -2.464 12.912 1.00 90.00 83 THR A O 1
ATOM 604 N N . THR A 1 84 ? -0.757 -2.724 10.903 1.00 91.69 84 THR A N 1
ATOM 605 C CA . THR A 1 84 ? -1.441 -1.574 10.293 1.00 91.69 84 THR A CA 1
ATOM 606 C C . THR A 1 84 ? -2.882 -1.890 9.885 1.00 91.69 84 THR A C 1
ATOM 608 O O . THR A 1 84 ? -3.295 -3.054 9.793 1.00 91.69 84 THR A O 1
ATOM 611 N N . LEU A 1 85 ? -3.686 -0.852 9.629 1.00 94.12 85 LEU A N 1
ATOM 612 C CA . LEU A 1 85 ? -5.024 -1.016 9.056 1.00 94.12 85 LEU A CA 1
ATOM 613 C C . LEU A 1 85 ? -4.942 -1.772 7.725 1.00 94.12 85 LEU A C 1
ATOM 615 O O . LEU A 1 85 ? -5.735 -2.688 7.484 1.00 94.12 85 LEU A O 1
ATOM 619 N N . HIS A 1 86 ? -3.972 -1.422 6.881 1.00 91.81 86 HIS A N 1
ATOM 620 C CA . HIS A 1 86 ? -3.740 -2.082 5.601 1.00 91.81 86 HIS A CA 1
ATOM 621 C C . HIS A 1 86 ? -3.397 -3.570 5.781 1.00 91.81 86 HIS A C 1
ATOM 623 O O . HIS A 1 86 ? -4.038 -4.418 5.150 1.00 91.81 86 HIS A O 1
ATOM 629 N N . ASP A 1 87 ? -2.478 -3.911 6.693 1.00 90.44 87 ASP A N 1
ATOM 630 C CA . ASP A 1 87 ? -2.138 -5.306 7.013 1.00 90.44 87 ASP A CA 1
ATOM 631 C C . ASP A 1 87 ? -3.385 -6.092 7.468 1.00 90.44 87 ASP A C 1
ATOM 633 O O . ASP A 1 87 ? -3.650 -7.205 7.003 1.00 90.44 87 ASP A O 1
ATOM 637 N N . ALA A 1 88 ? -4.228 -5.493 8.315 1.00 95.19 88 ALA A N 1
ATOM 638 C CA . ALA A 1 88 ? -5.454 -6.122 8.799 1.00 95.19 88 ALA A CA 1
ATOM 639 C C . ALA A 1 88 ? -6.515 -6.331 7.706 1.00 95.19 88 ALA A C 1
ATOM 641 O O . ALA A 1 88 ? -7.261 -7.321 7.750 1.00 95.19 88 ALA A O 1
ATOM 642 N N . VAL A 1 89 ? -6.603 -5.438 6.716 1.00 96.06 89 VAL A N 1
ATOM 643 C CA . VAL A 1 89 ? -7.420 -5.674 5.519 1.00 96.06 89 VAL A CA 1
ATOM 644 C C . VAL A 1 89 ? -6.896 -6.910 4.798 1.00 96.06 89 VAL A C 1
ATOM 646 O O . VAL A 1 89 ? -7.658 -7.870 4.648 1.00 96.06 89 VAL A O 1
ATOM 649 N N . TRP A 1 90 ? -5.611 -6.934 4.432 1.00 93.81 90 TRP A N 1
ATOM 650 C CA . TRP A 1 90 ? -5.012 -8.012 3.636 1.00 93.81 90 TRP A CA 1
ATOM 651 C C . TRP A 1 90 ? -4.912 -9.358 4.343 1.00 93.81 90 TRP A C 1
ATOM 653 O O . TRP A 1 90 ? -4.917 -10.380 3.664 1.00 93.81 90 TRP A O 1
ATOM 663 N N . ALA A 1 91 ? -4.956 -9.402 5.674 1.00 94.81 91 ALA A N 1
ATOM 664 C CA . ALA A 1 91 ? -5.103 -10.655 6.416 1.00 94.81 91 ALA A CA 1
ATOM 665 C C . ALA A 1 91 ? -6.382 -11.442 6.039 1.00 94.81 91 ALA A C 1
ATOM 667 O O . ALA A 1 91 ? -6.483 -12.630 6.327 1.00 94.81 91 ALA A O 1
ATOM 668 N N . GLY A 1 92 ? -7.373 -10.795 5.408 1.00 92.44 92 GLY A N 1
ATOM 669 C CA . GLY A 1 92 ? -8.573 -11.444 4.866 1.00 92.44 92 GLY A CA 1
ATOM 670 C C . GLY A 1 92 ? -8.456 -11.932 3.415 1.00 92.44 92 GLY A C 1
ATOM 671 O O . GLY A 1 92 ? -9.449 -12.414 2.870 1.00 92.44 92 GLY A O 1
ATOM 672 N N . ALA A 1 93 ? -7.303 -11.762 2.767 1.00 91.94 93 ALA A N 1
ATOM 673 C CA . ALA A 1 93 ? -7.068 -12.206 1.398 1.00 91.94 93 ALA A CA 1
ATOM 674 C C . ALA A 1 93 ? -6.891 -13.742 1.315 1.00 91.94 93 ALA A C 1
ATOM 676 O O . ALA A 1 93 ? -6.529 -14.372 2.309 1.00 91.94 93 ALA A O 1
ATOM 677 N N . PRO A 1 94 ? -7.112 -14.368 0.140 1.00 94.06 94 PRO A N 1
ATOM 678 C CA . PRO A 1 94 ? -7.468 -13.763 -1.147 1.00 94.06 94 PRO A CA 1
ATOM 679 C C . PRO A 1 94 ? -8.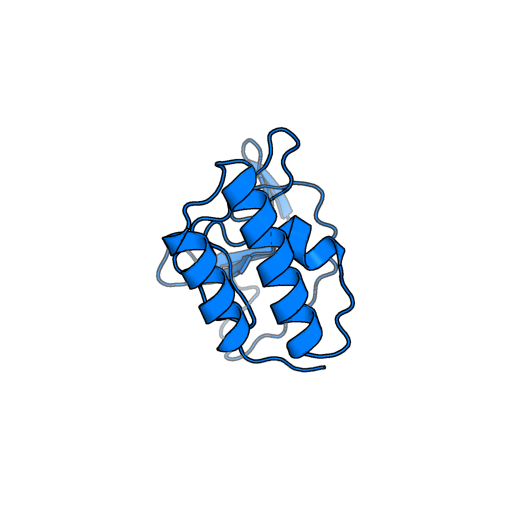925 -13.286 -1.213 1.00 94.06 94 PRO A C 1
ATOM 681 O O . PRO A 1 94 ? -9.848 -13.968 -0.770 1.00 94.06 94 PRO A O 1
ATOM 684 N N . PHE A 1 95 ? -9.151 -12.131 -1.843 1.00 94.19 95 PHE A N 1
ATOM 685 C CA . PHE A 1 95 ? -10.498 -11.636 -2.131 1.00 94.19 95 PHE A CA 1
ATOM 686 C C . PHE A 1 95 ? -10.958 -12.160 -3.486 1.00 94.19 95 PHE A C 1
ATOM 688 O O . PHE A 1 95 ? -10.252 -12.002 -4.472 1.00 94.19 95 PHE A O 1
ATOM 695 N N . ARG A 1 96 ? -12.144 -12.771 -3.541 1.00 94.00 96 ARG A N 1
ATOM 696 C CA . ARG A 1 96 ? -12.706 -13.333 -4.786 1.00 94.00 96 ARG A CA 1
ATOM 697 C C . ARG A 1 96 ? -13.402 -12.292 -5.666 1.00 94.00 96 ARG A C 1
ATOM 699 O O . ARG A 1 96 ? -13.740 -12.577 -6.807 1.00 94.00 96 ARG A O 1
ATOM 706 N N . SER A 1 97 ? -13.704 -11.123 -5.110 1.00 95.81 97 SER A N 1
ATOM 707 C CA . SER A 1 97 ? -14.322 -10.015 -5.831 1.00 95.81 97 SER A CA 1
ATOM 708 C C . SER A 1 97 ? -14.080 -8.695 -5.107 1.00 95.81 97 SER A C 1
ATOM 710 O O . SER A 1 97 ? -13.861 -8.656 -3.890 1.00 95.81 97 SER A O 1
ATOM 712 N N . LYS A 1 98 ? -14.227 -7.591 -5.848 1.00 96.06 98 LYS A N 1
ATOM 713 C CA . LYS A 1 98 ? -14.156 -6.235 -5.296 1.00 96.06 98 LYS A CA 1
ATOM 714 C C . LYS A 1 98 ? -15.156 -6.015 -4.156 1.00 96.06 98 LYS A C 1
ATOM 716 O O . LYS A 1 98 ? -14.824 -5.361 -3.176 1.00 96.06 98 LYS A O 1
ATOM 721 N N . GLY A 1 99 ? -16.363 -6.578 -4.254 1.00 97.62 99 GLY A N 1
ATOM 722 C CA . GLY A 1 99 ? -17.382 -6.461 -3.207 1.00 97.62 99 GLY A CA 1
ATOM 723 C C . GLY A 1 99 ? -16.934 -7.069 -1.875 1.00 97.62 99 GLY A C 1
ATOM 724 O O . GLY A 1 99 ? -17.139 -6.462 -0.826 1.00 97.62 99 GLY A O 1
ATOM 725 N N . VAL A 1 100 ? -16.251 -8.221 -1.916 1.00 97.69 100 VAL A N 1
ATOM 726 C CA . VAL A 1 100 ? -15.696 -8.872 -0.715 1.00 97.69 100 VAL A CA 1
ATOM 727 C C . VAL A 1 100 ? -14.556 -8.044 -0.118 1.00 97.69 100 VAL A C 1
ATOM 729 O O . VAL A 1 100 ? -14.525 -7.856 1.098 1.00 97.69 100 VAL A O 1
ATOM 732 N N . LEU A 1 101 ? -13.669 -7.491 -0.956 1.00 97.06 101 LEU A N 1
ATOM 733 C CA . LEU A 1 101 ? -12.626 -6.559 -0.512 1.00 97.06 101 LEU A CA 1
ATOM 734 C C . LEU A 1 101 ? -13.239 -5.331 0.179 1.00 97.06 101 LEU A C 1
ATOM 736 O O . LEU A 1 101 ? -12.886 -5.025 1.313 1.00 97.06 101 LEU A O 1
ATOM 740 N N . VAL A 1 102 ? -14.192 -4.651 -0.463 1.00 98.25 102 VAL A N 1
ATOM 741 C CA . VAL A 1 102 ? -14.840 -3.447 0.090 1.00 98.25 102 VAL A CA 1
ATOM 742 C C . VAL A 1 102 ? -15.556 -3.753 1.408 1.00 9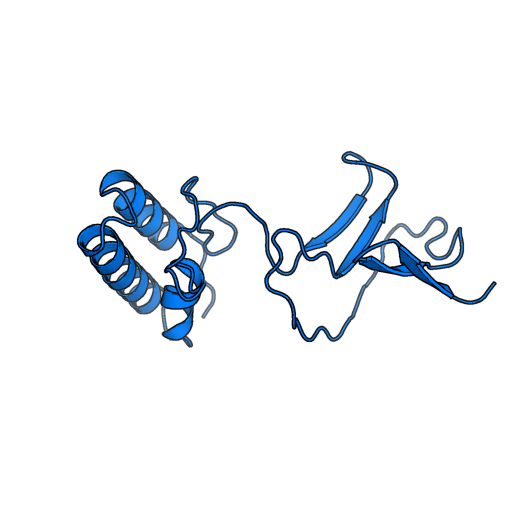8.25 102 VAL A C 1
ATOM 744 O O . VAL A 1 102 ? -15.473 -2.963 2.347 1.00 98.25 102 VAL A O 1
ATOM 747 N N . ALA A 1 103 ? -16.220 -4.907 1.516 1.00 98.44 103 ALA A N 1
ATOM 748 C CA . ALA A 1 103 ? -16.839 -5.340 2.765 1.00 98.44 103 ALA A CA 1
ATOM 749 C C . ALA A 1 103 ? -15.800 -5.591 3.873 1.00 98.44 103 ALA A C 1
ATOM 751 O O . ALA A 1 103 ? -16.035 -5.225 5.025 1.00 98.44 103 ALA A O 1
ATOM 752 N N . ARG A 1 104 ? -14.640 -6.182 3.544 1.00 98.19 104 ARG A N 1
ATOM 753 C CA . ARG A 1 104 ? -13.530 -6.348 4.495 1.00 98.19 104 ARG A CA 1
ATOM 754 C C . ARG A 1 104 ? -12.979 -4.998 4.949 1.00 98.19 104 ARG A C 1
ATOM 756 O O . ARG A 1 104 ? -12.804 -4.818 6.149 1.00 98.19 104 ARG A O 1
ATOM 763 N N . VAL A 1 105 ? -12.762 -4.066 4.021 1.00 98.31 105 VAL A N 1
ATOM 764 C CA . VAL A 1 105 ? -12.296 -2.703 4.325 1.00 98.31 105 VAL A CA 1
ATOM 765 C C . VAL A 1 105 ? -13.248 -2.009 5.295 1.00 98.31 105 VAL A C 1
ATOM 767 O O . VAL A 1 105 ? -12.788 -1.488 6.303 1.00 98.31 105 VAL A O 1
ATOM 770 N N . GLY A 1 106 ? -14.563 -2.069 5.050 1.00 98.38 106 GLY A N 1
ATOM 771 C CA . GLY A 1 106 ? -15.561 -1.495 5.960 1.00 98.38 106 GLY A CA 1
ATOM 772 C C . GLY A 1 106 ? -15.469 -2.078 7.372 1.00 98.38 106 GLY A C 1
ATOM 773 O O . GLY A 1 106 ? -15.310 -1.334 8.331 1.00 98.38 106 GLY A O 1
ATOM 774 N N . LYS A 1 107 ? -15.443 -3.414 7.495 1.00 98.44 107 LYS A N 1
ATOM 775 C CA . LYS A 1 107 ? -15.323 -4.085 8.803 1.00 98.44 107 LYS A CA 1
ATOM 776 C C . LYS A 1 107 ? -14.051 -3.703 9.564 1.00 98.44 107 LYS A C 1
ATOM 778 O O . LYS A 1 107 ? -14.087 -3.569 10.783 1.00 98.44 107 LYS A O 1
ATOM 783 N N . VAL A 1 108 ? -12.922 -3.584 8.865 1.00 98.25 108 VAL A N 1
ATOM 784 C CA . VAL A 1 108 ? -11.648 -3.201 9.488 1.00 98.25 108 VAL A CA 1
ATOM 785 C C . VAL A 1 108 ? -11.672 -1.728 9.899 1.00 98.25 108 VAL A C 1
ATOM 787 O O . VAL A 1 108 ? -11.296 -1.422 11.026 1.00 98.25 108 VAL A O 1
ATOM 790 N N . ALA A 1 109 ? -12.170 -0.832 9.042 1.00 97.88 109 ALA A N 1
ATOM 791 C CA . ALA A 1 109 ? -12.302 0.587 9.365 1.00 97.88 109 ALA A CA 1
ATOM 792 C C . ALA A 1 109 ? -13.199 0.807 10.596 1.00 97.88 109 ALA A C 1
ATOM 794 O O . ALA A 1 109 ? -12.795 1.515 11.515 1.00 97.88 109 ALA A O 1
ATOM 795 N N . ASP A 1 110 ? -14.352 0.135 10.671 1.00 98.38 110 ASP A N 1
ATOM 796 C CA . ASP A 1 110 ? -15.257 0.214 11.825 1.00 98.38 110 ASP A CA 1
ATOM 797 C C . ASP A 1 110 ? -14.573 -0.243 13.121 1.00 98.38 110 ASP A C 1
ATOM 799 O O . ASP A 1 110 ? -14.710 0.397 14.163 1.00 98.38 110 ASP A O 1
ATOM 803 N N . ALA A 1 111 ? -13.783 -1.320 13.059 1.00 97.75 111 ALA A N 1
ATOM 804 C CA . ALA A 1 111 ? -13.030 -1.811 14.209 1.00 97.75 111 ALA A CA 1
ATOM 805 C C . ALA A 1 111 ? -11.929 -0.830 14.656 1.00 97.75 111 ALA A C 1
ATOM 807 O O . ALA A 1 111 ? -11.691 -0.683 15.854 1.00 97.75 111 ALA A O 1
ATOM 808 N N . TRP A 1 112 ? -11.268 -0.144 13.720 1.00 97.12 112 TRP A N 1
ATOM 809 C CA . TRP A 1 112 ? -10.256 0.869 14.043 1.00 97.12 112 TRP A CA 1
ATOM 810 C C . TRP A 1 112 ? -10.880 2.153 14.594 1.00 97.12 112 TRP A C 1
ATOM 812 O O . TRP A 1 112 ? -10.311 2.741 15.513 1.00 97.12 112 TRP A O 1
ATOM 822 N N . ILE A 1 113 ? -12.058 2.548 14.101 1.00 97.88 113 ILE A N 1
ATOM 823 C CA . ILE A 1 113 ? -12.842 3.659 14.659 1.00 97.88 113 ILE A CA 1
ATOM 824 C C . ILE A 1 113 ? -13.285 3.331 16.086 1.00 97.88 113 ILE A C 1
ATOM 826 O O . ILE A 1 113 ? -13.098 4.143 16.987 1.00 97.88 113 ILE A O 1
ATOM 830 N N . ALA A 1 114 ? -13.833 2.134 16.314 1.00 97.00 114 ALA A N 1
ATOM 831 C CA . ALA A 1 114 ? -14.244 1.692 17.647 1.00 97.00 114 ALA A CA 1
ATOM 832 C C . ALA A 1 114 ? -13.063 1.605 18.628 1.00 97.00 114 ALA A C 1
ATOM 834 O O . ALA A 1 114 ? -13.233 1.810 19.824 1.00 97.00 114 ALA A O 1
ATOM 835 N N . GLY A 1 115 ? -11.865 1.313 18.116 1.00 95.88 115 GLY A N 1
ATOM 836 C CA . GLY A 1 115 ? -10.620 1.332 18.875 1.00 95.88 115 GLY A CA 1
ATOM 837 C C . GLY A 1 115 ? -9.927 2.695 18.940 1.00 95.88 115 GLY A C 1
ATOM 838 O O . GLY A 1 115 ? -8.755 2.708 19.307 1.00 95.88 115 GLY A O 1
ATOM 839 N N . GLU A 1 116 ? -10.585 3.788 18.531 1.00 95.56 116 GLU A N 1
ATOM 840 C CA . GLU A 1 116 ? -10.075 5.174 18.542 1.00 95.56 116 GLU A CA 1
ATOM 841 C C . GLU A 1 116 ? -8.737 5.384 17.805 1.00 95.56 116 GLU A C 1
ATOM 843 O O . GLU A 1 116 ? -8.011 6.343 18.046 1.00 95.56 116 GLU A O 1
ATOM 848 N N . ARG A 1 117 ? -8.403 4.490 16.871 1.00 95.56 117 ARG A N 1
ATOM 849 C CA . ARG A 1 117 ? -7.176 4.553 16.055 1.00 95.56 117 ARG A CA 1
ATOM 850 C C . ARG A 1 117 ? -7.383 5.262 14.725 1.00 95.56 117 ARG A C 1
ATOM 852 O O . ARG A 1 117 ? -6.420 5.570 14.035 1.00 95.56 117 ARG A O 1
ATOM 859 N N . LEU A 1 118 ? -8.639 5.469 14.345 1.00 96.62 118 LEU A N 1
ATOM 860 C CA . LEU A 1 118 ? -9.027 6.084 13.087 1.00 96.62 118 LEU A CA 1
ATOM 861 C C . LEU A 1 118 ? -10.236 6.988 13.317 1.00 96.62 118 LEU A C 1
ATOM 863 O O . LEU A 1 118 ? -11.209 6.584 13.955 1.00 96.62 118 LEU A O 1
ATOM 867 N N . GLY A 1 119 ? -10.200 8.204 12.777 1.00 97.25 119 GLY A N 1
ATOM 868 C CA . GLY A 1 119 ? -11.367 9.079 12.770 1.00 97.25 119 GLY A CA 1
ATOM 869 C C . GLY A 1 119 ? -12.472 8.534 11.860 1.00 97.25 119 GLY A C 1
ATOM 870 O O . GLY A 1 119 ? -12.214 7.834 10.883 1.00 97.25 119 GLY A O 1
ATOM 871 N N . ARG A 1 120 ? -13.732 8.896 12.127 1.00 97.12 120 ARG A N 1
ATOM 872 C CA . ARG A 1 120 ? -14.860 8.480 11.270 1.00 97.12 120 ARG A CA 1
ATOM 873 C C . ARG A 1 120 ? -14.709 8.980 9.829 1.00 97.12 120 ARG A C 1
ATOM 875 O O . ARG A 1 120 ? -14.881 8.203 8.896 1.00 97.12 120 ARG A O 1
ATOM 882 N N . THR A 1 121 ? -14.330 10.248 9.661 1.00 97.94 121 THR A N 1
ATOM 883 C CA . THR A 1 121 ? -14.064 10.868 8.350 1.00 97.94 121 THR A CA 1
ATOM 884 C C . THR A 1 121 ? -12.982 10.119 7.575 1.00 97.94 121 THR A C 1
ATOM 886 O O . THR A 1 121 ? -13.112 9.891 6.372 1.00 97.94 121 THR A O 1
ATOM 889 N N . ASP A 1 122 ? -11.940 9.686 8.280 1.00 97.69 122 ASP A N 1
ATOM 890 C CA . ASP A 1 122 ? -10.830 8.934 7.708 1.00 97.69 122 ASP A CA 1
ATOM 891 C C . ASP A 1 122 ? -11.268 7.523 7.296 1.00 97.69 122 ASP A C 1
ATOM 893 O O . ASP A 1 122 ? -10.985 7.084 6.182 1.00 97.69 122 ASP A O 1
ATOM 897 N N . GLY A 1 123 ? -12.057 6.834 8.126 1.00 97.44 123 GLY A N 1
ATOM 898 C CA . GLY A 1 123 ? -12.644 5.541 7.760 1.00 97.44 123 GLY A CA 1
ATOM 899 C C . GLY A 1 123 ? -13.553 5.616 6.531 1.00 97.44 123 GLY A C 1
ATOM 900 O O . GLY A 1 123 ? -13.490 4.753 5.651 1.00 97.44 123 GLY A O 1
ATOM 901 N N . GLU A 1 124 ? -14.348 6.680 6.406 1.00 98.12 124 GLU A N 1
ATOM 902 C CA . GLU A 1 124 ? -15.158 6.932 5.211 1.00 98.12 124 GLU A CA 1
ATOM 903 C C . GLU A 1 124 ? -14.294 7.191 3.971 1.00 98.12 124 GLU A C 1
ATOM 905 O O . GLU A 1 124 ? -14.608 6.693 2.883 1.00 98.12 124 GLU A O 1
ATOM 910 N N . ALA A 1 125 ? -13.195 7.939 4.113 1.00 97.88 125 ALA A N 1
ATOM 911 C CA . ALA A 1 125 ? -12.254 8.180 3.027 1.00 97.88 125 ALA A CA 1
ATOM 912 C C . ALA A 1 125 ? -11.592 6.878 2.554 1.00 97.88 125 ALA A C 1
ATOM 914 O O . ALA A 1 125 ? -11.616 6.597 1.353 1.00 97.88 125 ALA A O 1
ATOM 915 N N . VAL A 1 126 ? -11.117 6.038 3.477 1.00 97.44 126 VAL A N 1
ATOM 916 C CA . VAL A 1 126 ? -10.562 4.704 3.192 1.00 97.44 126 VAL A CA 1
ATOM 917 C C . VAL A 1 126 ? -11.572 3.833 2.435 1.00 97.44 126 VAL A C 1
ATOM 919 O O . VAL A 1 126 ? -11.259 3.277 1.376 1.00 97.44 126 VAL A O 1
ATOM 922 N N . LEU A 1 127 ? -12.817 3.752 2.918 1.00 98.25 127 LEU A N 1
ATOM 923 C CA . LEU A 1 127 ? -13.863 2.943 2.288 1.00 98.25 127 LEU A CA 1
ATOM 924 C C . LEU A 1 127 ? -14.248 3.468 0.896 1.00 98.25 127 LEU A C 1
ATOM 926 O O . LEU A 1 127 ? -14.444 2.688 -0.043 1.00 98.25 127 LEU A O 1
ATOM 930 N N . ARG A 1 128 ? -14.343 4.791 0.736 1.00 98.31 128 ARG A N 1
ATOM 931 C CA . ARG A 1 128 ? -14.603 5.445 -0.554 1.00 98.31 128 ARG A CA 1
ATOM 932 C C . ARG A 1 128 ? -13.482 5.167 -1.554 1.00 98.31 128 ARG A C 1
ATOM 934 O O . ARG A 1 128 ? -13.776 4.889 -2.717 1.00 98.31 128 ARG A O 1
ATOM 941 N N . THR A 1 129 ? -12.227 5.194 -1.119 1.00 97.62 129 THR A N 1
ATOM 942 C CA . THR A 1 129 ? -11.070 4.857 -1.956 1.00 97.62 129 THR A CA 1
ATOM 943 C C . THR A 1 129 ? -11.124 3.402 -2.405 1.00 97.62 129 THR A C 1
ATOM 945 O O . THR A 1 129 ? -11.061 3.156 -3.607 1.00 97.62 129 THR A O 1
ATOM 948 N N . ALA A 1 130 ? -11.379 2.447 -1.505 1.00 97.12 130 ALA A N 1
ATOM 949 C CA . ALA A 1 130 ? -11.533 1.034 -1.874 1.00 97.12 130 ALA A CA 1
ATOM 950 C C . ALA A 1 130 ? -12.658 0.803 -2.904 1.00 97.12 130 ALA A C 1
ATOM 952 O O . ALA A 1 130 ? -12.521 0.008 -3.836 1.00 97.12 130 ALA A O 1
ATOM 953 N N . ARG A 1 131 ? -13.776 1.534 -2.781 1.00 97.81 131 ARG A N 1
ATOM 954 C CA . ARG A 1 131 ? -14.883 1.483 -3.752 1.00 97.81 131 ARG A CA 1
ATOM 955 C C . ARG A 1 131 ? -14.494 2.036 -5.124 1.00 97.81 131 ARG A C 1
ATOM 957 O O . ARG A 1 131 ? -14.966 1.511 -6.133 1.00 97.81 131 ARG A O 1
ATOM 964 N N . ARG A 1 132 ? -13.647 3.067 -5.182 1.00 97.38 132 ARG A N 1
ATOM 965 C CA . ARG A 1 132 ? -13.211 3.722 -6.430 1.00 97.38 132 ARG A CA 1
ATOM 966 C C . ARG A 1 132 ? -12.037 3.022 -7.110 1.00 97.38 132 ARG A C 1
ATOM 968 O O . ARG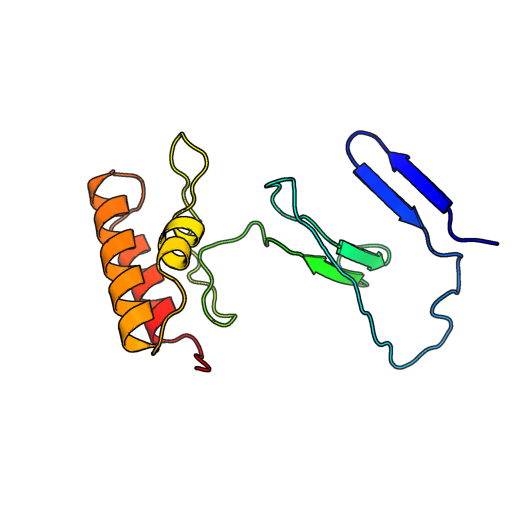 A 1 132 ? -11.974 3.039 -8.332 1.00 97.38 132 ARG A O 1
ATOM 975 N N . ALA A 1 133 ? -11.154 2.399 -6.338 1.00 94.56 133 ALA A N 1
ATOM 976 C CA . ALA A 1 133 ? -9.946 1.745 -6.823 1.00 94.56 133 ALA A CA 1
ATOM 977 C C . ALA A 1 133 ? -10.224 0.709 -7.919 1.00 94.56 133 ALA A C 1
ATOM 979 O O . ALA A 1 133 ? -11.233 -0.002 -7.879 1.00 94.56 133 ALA A O 1
ATOM 980 N N . SER A 1 134 ? -9.314 0.591 -8.882 1.00 91.50 134 SER A N 1
ATOM 981 C CA . SER A 1 134 ? -9.344 -0.496 -9.862 1.00 91.50 134 SER A CA 1
ATOM 982 C C . SER A 1 134 ? -9.164 -1.846 -9.165 1.00 91.50 134 SER A C 1
ATOM 984 O O . SER A 1 134 ? -8.458 -1.948 -8.162 1.00 91.50 134 SER A O 1
ATOM 986 N N . TYR A 1 135 ? -9.812 -2.888 -9.684 1.00 89.00 135 TYR A N 1
ATOM 987 C CA . TYR A 1 135 ? -9.731 -4.238 -9.131 1.00 89.00 135 TYR A CA 1
ATOM 988 C C . TYR A 1 135 ? -9.693 -5.253 -10.268 1.00 89.00 135 TYR A C 1
ATOM 990 O O . TYR A 1 135 ? -10.581 -5.252 -11.121 1.00 89.00 135 TYR A O 1
ATOM 998 N N . VAL A 1 136 ? -8.675 -6.108 -10.252 1.00 86.00 136 VAL A N 1
ATOM 999 C CA . VAL A 1 136 ? -8.518 -7.228 -11.180 1.00 86.00 136 VAL A CA 1
ATOM 1000 C C . VAL A 1 136 ? -8.616 -8.509 -10.342 1.00 86.00 136 VAL A C 1
ATOM 1002 O O . VAL A 1 136 ? -7.859 -8.615 -9.375 1.00 86.00 136 V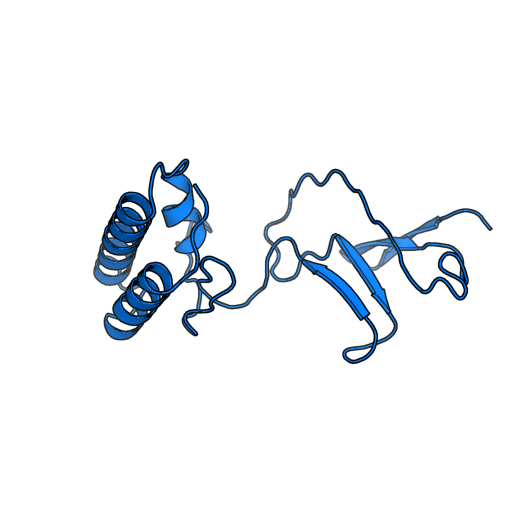AL A O 1
ATOM 1005 N N . PRO A 1 137 ? -9.583 -9.401 -10.624 1.00 69.00 137 PRO A N 1
ATOM 1006 C CA . PRO A 1 137 ? -9.732 -10.680 -9.926 1.00 69.00 137 PRO A CA 1
ATOM 1007 C C . PRO A 1 137 ? -8.544 -11.627 -10.109 1.00 69.00 137 PRO A C 1
ATOM 1009 O O . PRO A 1 137 ? -7.917 -11.583 -11.192 1.00 69.00 137 PRO A O 1
#

Sequence (137 aa):
MPAQAYVRGSCQYVDLPGGTLGDATAVTLSARVKPEHDANWARVPDSGDGTTRYLHLAVRNAAGVVFGGLDSGVADPDRPDGTTLHDAVWAGAPFRSKGVLVARVGKVADAWIAGERLGRTDGEAVLRTARRASYVP